Protein AF-B7Q5J2-F1 (afdb_monomer)

Organism: Ixodes scapularis (NCBI:txid6945)

pLDDT: mean 85.11, std 13.25, range [36.25, 95.38]

Foldseek 3Di:
DAAKEKEWEWDDDDPLWTKIWIKMWTQDPVVRDIDIDTDDIDTDNDLAQVRVLVVSVVSCVVVVHDLQRQQEYEYAPDCQDVPCPHHNVVVSCVVPVNYYYDYDPPPDPPPD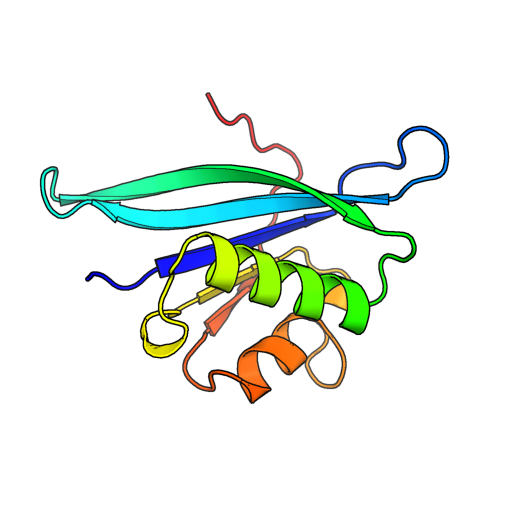

Sequence (112 aa):
SGLYSVLADEPADISGMEQLKLGLRFVDMKIKTARGEFVGMVSLEEMNAEAISNAILQVLEELGLNLKTLAGQGYDGCSSMSGCISGVQARIRKQQLPALYFHWASHHLDLV

Nearest PDB structures (foldseek):
  2bw3-assembly1_A  TM=7.344E-01  e=6.540E-04  Musca domestica
  8sjd-assembly1_B  TM=7.002E-01  e=3.343E-03  Musca domestica
  5aoy-assembly1_A  TM=6.296E-01  e=7.314E-03  Mus musculus
  6ozf-assembly1_A  TM=4.579E-01  e=8.731E-02  Thermotoga maritima
  3hd0-assembly1_A  TM=3.620E-01  e=7.178E-02  Thermotoga maritima

Solvent-accessible surface area (backbone atoms only — not comparable to full-atom values): 6337 Å² total; per-residue (Å²): 137,70,57,32,24,45,33,44,46,79,50,76,72,59,94,90,37,41,35,38,39,36,30,39,36,34,58,41,79,90,80,71,42,81,44,76,45,81,74,50,72,46,81,35,97,52,90,44,24,62,54,51,38,51,52,53,53,50,52,38,51,75,72,68,52,61,65,91,36,42,46,28,38,32,27,38,78,49,62,47,37,53,22,78,80,70,4,23,51,31,55,50,25,72,80,33,72,75,34,42,76,43,80,36,86,68,91,70,76,79,86,125

Mean predicted aligned error: 5.91 Å

Structure (mmCIF, N/CA/C/O backbone):
data_AF-B7Q5J2-F1
#
_entry.id   AF-B7Q5J2-F1
#
loop_
_atom_site.group_PDB
_atom_site.id
_atom_site.type_symbol
_atom_site.label_atom_id
_atom_site.label_alt_id
_atom_site.label_comp_id
_atom_site.label_asym_id
_atom_site.label_entity_id
_atom_site.label_seq_id
_atom_site.pdbx_PDB_ins_code
_atom_site.Cartn_x
_atom_site.Cartn_y
_atom_site.Cartn_z
_atom_site.occupancy
_atom_site.B_iso_or_equiv
_atom_site.auth_seq_id
_atom_site.auth_comp_id
_atom_site.auth_asym_id
_atom_site.auth_atom_id
_atom_site.pdbx_PDB_model_num
ATOM 1 N N . SER A 1 1 ? 2.598 -3.014 -19.304 1.00 55.75 1 SER A N 1
ATOM 2 C CA . SER A 1 1 ? 2.605 -2.818 -17.841 1.00 55.75 1 SER A CA 1
ATOM 3 C C . SER A 1 1 ? 2.646 -4.183 -17.181 1.00 55.75 1 SER A C 1
ATOM 5 O O . SER A 1 1 ? 1.897 -5.060 -17.593 1.00 55.75 1 SER A O 1
ATOM 7 N N . GLY A 1 2 ? 3.591 -4.396 -16.263 1.00 81.19 2 GLY A N 1
ATOM 8 C CA . GLY A 1 2 ? 3.705 -5.635 -15.486 1.00 81.19 2 GLY A CA 1
ATOM 9 C C . GLY A 1 2 ? 2.889 -5.558 -14.195 1.00 81.19 2 GLY A C 1
ATOM 10 O O . GLY A 1 2 ? 2.438 -4.480 -13.816 1.00 81.19 2 GLY A O 1
ATOM 11 N N . LEU A 1 3 ? 2.696 -6.699 -13.536 1.00 90.25 3 LEU A N 1
ATOM 12 C CA . LEU A 1 3 ? 2.114 -6.747 -12.195 1.00 90.25 3 LEU A CA 1
ATOM 13 C C . LE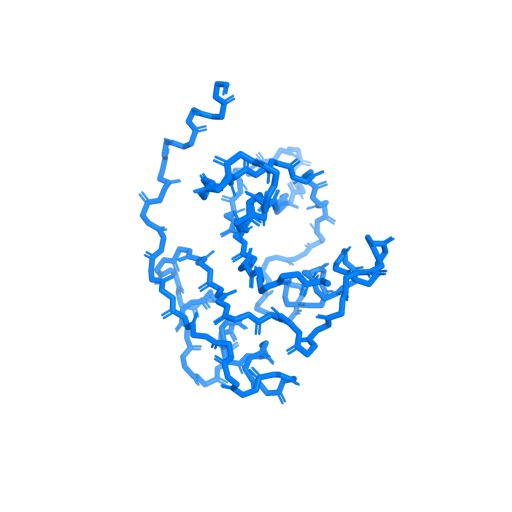U A 1 3 ? 3.105 -6.187 -11.170 1.00 90.25 3 LEU A C 1
ATOM 15 O O . LEU A 1 3 ? 4.318 -6.376 -11.311 1.00 90.25 3 LEU A O 1
ATOM 19 N N . TYR A 1 4 ? 2.585 -5.548 -10.127 1.00 93.44 4 TYR A N 1
ATOM 20 C CA . TYR A 1 4 ? 3.391 -5.038 -9.022 1.00 93.44 4 TYR A CA 1
ATOM 21 C C . TYR A 1 4 ? 2.761 -5.364 -7.668 1.00 93.44 4 TYR A C 1
ATOM 23 O O . TYR A 1 4 ? 1.583 -5.704 -7.565 1.00 93.44 4 TYR A O 1
ATOM 31 N N . SER A 1 5 ? 3.569 -5.286 -6.620 1.00 94.38 5 SER A N 1
ATOM 32 C CA . SER A 1 5 ? 3.132 -5.339 -5.230 1.00 94.38 5 SER A CA 1
ATOM 33 C C . SER A 1 5 ? 3.543 -4.065 -4.518 1.00 94.38 5 SER A C 1
ATOM 35 O O . SER A 1 5 ? 4.637 -3.553 -4.762 1.00 94.38 5 SER A O 1
ATOM 37 N N . VAL A 1 6 ? 2.675 -3.580 -3.637 1.00 95.12 6 VAL A N 1
ATOM 38 C CA . VAL A 1 6 ? 3.019 -2.502 -2.715 1.00 95.12 6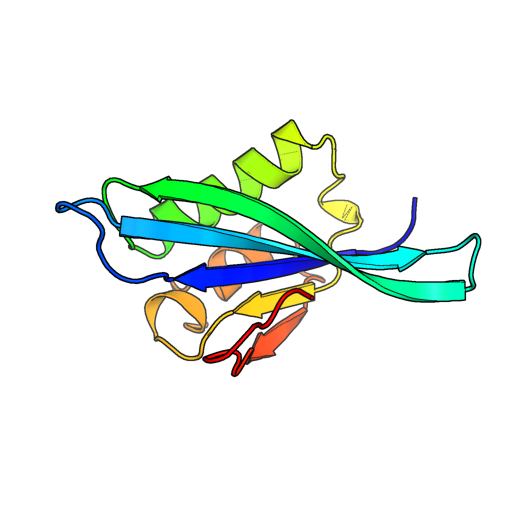 VAL A CA 1
ATOM 39 C C . VAL A 1 6 ? 3.584 -3.086 -1.434 1.00 95.12 6 VAL A C 1
ATOM 41 O O . VAL A 1 6 ? 3.218 -4.179 -1.001 1.00 95.12 6 VAL A O 1
ATOM 44 N N . LEU A 1 7 ? 4.512 -2.350 -0.863 1.00 93.69 7 LEU A N 1
ATOM 45 C CA . LEU A 1 7 ? 5.274 -2.698 0.307 1.00 93.69 7 LEU A CA 1
ATOM 46 C C . LEU A 1 7 ? 5.174 -1.494 1.245 1.00 93.69 7 LEU A C 1
ATOM 48 O O . LEU A 1 7 ? 5.522 -0.390 0.830 1.00 93.69 7 LEU A O 1
ATOM 52 N N . ALA A 1 8 ? 4.650 -1.676 2.457 1.00 91.12 8 ALA A N 1
ATOM 53 C CA . ALA A 1 8 ? 4.572 -0.595 3.437 1.00 91.12 8 ALA A CA 1
ATOM 54 C C . ALA A 1 8 ? 5.024 -1.059 4.820 1.00 91.12 8 ALA A C 1
ATOM 56 O O . ALA A 1 8 ? 4.717 -2.178 5.230 1.00 91.12 8 ALA A O 1
ATOM 57 N N . ASP A 1 9 ? 5.746 -0.183 5.505 1.00 86.75 9 ASP A N 1
ATOM 58 C CA . ASP A 1 9 ? 6.273 -0.400 6.848 1.00 86.75 9 ASP A CA 1
ATOM 59 C C . ASP A 1 9 ? 6.110 0.894 7.651 1.00 86.75 9 ASP A C 1
ATOM 61 O O . ASP A 1 9 ? 6.284 1.987 7.101 1.00 86.75 9 ASP A O 1
ATOM 65 N N . GLU A 1 10 ? 5.753 0.777 8.924 1.00 71.50 10 GLU A N 1
ATOM 66 C CA . GLU A 1 10 ? 5.578 1.899 9.850 1.00 71.50 10 GLU A CA 1
ATOM 67 C C . GLU A 1 10 ? 6.948 2.268 10.471 1.00 71.50 10 GLU A C 1
ATOM 69 O O . GLU A 1 10 ? 7.439 1.566 11.356 1.00 71.50 10 GLU A O 1
ATOM 74 N N . PRO A 1 11 ? 7.659 3.328 10.031 1.00 70.19 11 PRO A N 1
ATOM 75 C CA . PRO A 1 11 ? 8.822 3.831 10.748 1.00 70.19 11 PRO A CA 1
ATOM 76 C C . PRO A 1 11 ? 8.463 4.524 12.063 1.00 70.19 11 PRO A C 1
ATOM 78 O O . PRO A 1 11 ? 7.399 5.107 12.237 1.00 70.19 11 PRO A O 1
ATOM 81 N N . ALA A 1 12 ? 9.454 4.506 12.953 1.00 59.47 12 ALA A N 1
ATOM 82 C CA . ALA A 1 12 ? 9.457 5.180 14.241 1.00 59.47 12 ALA A CA 1
ATOM 83 C C . ALA A 1 12 ? 9.068 6.668 14.159 1.00 59.47 12 ALA A C 1
ATOM 85 O O . ALA A 1 12 ? 9.460 7.367 13.224 1.00 59.47 12 ALA A O 1
ATOM 86 N N . ASP A 1 13 ? 8.363 7.125 15.195 1.00 59.38 13 ASP A N 1
ATOM 87 C CA . ASP A 1 13 ? 7.991 8.518 15.451 1.00 59.38 13 ASP A CA 1
ATOM 88 C C . ASP A 1 13 ? 9.209 9.455 15.341 1.00 59.38 13 ASP A C 1
ATOM 90 O O . ASP A 1 13 ? 10.198 9.315 16.071 1.00 59.38 13 ASP A O 1
ATOM 94 N N . ILE A 1 14 ? 9.135 10.417 14.417 1.00 59.25 14 ILE A N 1
ATOM 95 C CA . ILE A 1 14 ? 10.099 11.511 14.314 1.00 59.25 14 ILE A CA 1
ATOM 96 C C . ILE A 1 14 ? 9.354 12.802 14.642 1.00 59.25 14 ILE A C 1
ATOM 98 O O . ILE A 1 14 ? 8.610 13.334 13.821 1.00 59.25 14 ILE A O 1
ATOM 102 N N . SER A 1 15 ? 9.628 13.361 15.824 1.00 63.50 15 SER A N 1
ATOM 103 C CA . SER A 1 15 ? 9.121 14.674 16.247 1.00 63.50 15 SER A CA 1
ATOM 104 C C . SER A 1 15 ? 7.592 14.761 16.438 1.00 63.50 15 SER A C 1
ATOM 106 O O . SER A 1 15 ? 7.025 15.845 16.286 1.00 63.50 15 SER A O 1
ATOM 108 N N . GLY A 1 16 ? 6.927 13.662 16.806 1.00 66.75 16 GLY A N 1
ATOM 109 C CA . GLY A 1 16 ? 5.480 13.595 17.033 1.00 66.75 16 GLY A CA 1
ATOM 110 C C . GLY A 1 16 ? 4.663 13.386 15.757 1.00 66.75 16 GLY A C 1
ATOM 111 O O . GLY A 1 16 ? 3.447 13.555 15.789 1.00 66.75 16 GLY A O 1
ATOM 112 N N . MET A 1 17 ? 5.323 13.072 14.638 1.00 70.00 17 MET A N 1
ATOM 113 C CA . MET A 1 17 ? 4.680 12.690 13.385 1.00 70.00 17 MET A CA 1
ATOM 114 C C . MET A 1 17 ? 5.078 11.269 13.022 1.00 70.00 17 MET A C 1
ATOM 116 O O . MET A 1 17 ? 6.260 10.926 12.910 1.00 70.00 17 MET A O 1
ATOM 120 N N . GLU A 1 18 ? 4.057 10.465 12.778 1.00 82.62 18 GLU A N 1
ATOM 121 C CA . GLU A 1 18 ? 4.207 9.111 12.296 1.00 82.62 18 GLU A CA 1
ATOM 122 C C . GLU A 1 18 ? 4.503 9.143 10.793 1.00 82.62 18 GLU A C 1
ATOM 124 O O . GLU A 1 18 ? 3.877 9.872 10.021 1.00 82.62 18 GLU A O 1
ATOM 129 N N . GLN A 1 19 ? 5.507 8.388 10.359 1.00 86.69 19 GLN A N 1
ATOM 130 C CA . GLN A 1 19 ? 5.856 8.295 8.943 1.00 86.69 19 GLN A CA 1
ATOM 131 C C . GLN A 1 19 ? 5.465 6.917 8.422 1.00 86.69 19 GLN A C 1
ATOM 133 O O . GLN A 1 19 ? 5.452 5.960 9.172 1.00 86.69 19 GLN A O 1
ATOM 138 N N . LEU A 1 20 ? 5.163 6.786 7.138 1.00 90.12 20 LEU A N 1
ATOM 139 C CA . LEU A 1 20 ? 4.901 5.514 6.471 1.00 90.12 20 LEU A CA 1
ATOM 140 C C . LEU A 1 20 ? 5.946 5.328 5.377 1.00 90.12 20 LEU A C 1
ATOM 142 O O . LEU A 1 20 ? 6.002 6.121 4.436 1.00 90.12 20 LEU A O 1
ATOM 146 N N . LYS A 1 21 ? 6.781 4.293 5.477 1.00 90.31 21 LYS A N 1
ATOM 147 C CA . LYS A 1 21 ? 7.730 3.937 4.416 1.00 90.31 21 LYS A CA 1
ATOM 148 C C . LYS A 1 21 ? 6.996 3.156 3.343 1.00 90.31 21 LYS A C 1
ATOM 150 O O . LYS A 1 21 ? 6.340 2.164 3.644 1.00 90.31 21 LYS A O 1
ATOM 155 N N . LEU A 1 22 ? 7.166 3.567 2.092 1.00 92.62 22 LEU A N 1
ATOM 156 C CA . LEU A 1 22 ? 6.575 2.904 0.939 1.00 92.62 22 LEU A CA 1
ATOM 157 C C . LEU A 1 22 ? 7.643 2.395 -0.019 1.00 92.62 22 LEU A C 1
ATOM 159 O O . LEU A 1 22 ? 8.627 3.068 -0.331 1.00 92.62 22 LEU A O 1
ATOM 163 N N . GLY A 1 23 ? 7.399 1.198 -0.530 1.00 93.69 23 GLY A N 1
ATOM 164 C CA . GLY A 1 23 ? 8.166 0.580 -1.590 1.00 93.69 23 GLY A CA 1
ATOM 165 C C . GLY A 1 23 ? 7.268 -0.129 -2.594 1.00 93.69 23 GLY A C 1
ATOM 166 O O . GLY A 1 23 ? 6.081 -0.382 -2.367 1.00 93.69 23 GLY A O 1
ATOM 167 N N . LEU A 1 24 ? 7.868 -0.492 -3.718 1.00 94.31 24 LEU A N 1
ATOM 168 C CA . LEU A 1 24 ? 7.242 -1.289 -4.760 1.00 94.31 24 LEU A CA 1
ATOM 169 C C . LEU A 1 24 ? 8.101 -2.498 -5.064 1.00 94.31 24 LEU A C 1
ATOM 171 O O . LEU A 1 24 ? 9.326 -2.420 -5.071 1.00 94.31 24 LEU A O 1
ATOM 175 N N . ARG A 1 25 ? 7.449 -3.614 -5.377 1.00 93.31 25 ARG A N 1
ATOM 176 C CA . ARG A 1 25 ? 8.106 -4.801 -5.914 1.00 93.31 25 ARG A CA 1
ATOM 177 C C . ARG A 1 25 ? 7.464 -5.201 -7.228 1.00 93.31 25 ARG A C 1
ATOM 179 O O . ARG A 1 25 ? 6.258 -5.419 -7.288 1.00 93.31 25 ARG A O 1
ATOM 186 N N . PHE A 1 26 ? 8.262 -5.323 -8.276 1.00 92.38 26 PHE A N 1
ATOM 187 C CA . PHE A 1 26 ? 7.786 -5.658 -9.616 1.00 92.38 26 PHE A CA 1
ATOM 188 C C . PHE A 1 26 ? 8.840 -6.457 -10.383 1.00 92.38 26 PHE A C 1
ATOM 190 O O . PHE A 1 26 ? 9.983 -6.587 -9.949 1.00 92.38 26 PHE A O 1
ATOM 197 N N . VAL A 1 27 ? 8.455 -7.027 -11.523 1.00 90.38 27 VAL A N 1
ATOM 198 C CA . VAL A 1 27 ? 9.403 -7.677 -12.436 1.00 90.38 27 VAL A CA 1
ATOM 199 C C . VAL A 1 27 ? 9.852 -6.663 -13.477 1.00 90.38 27 VAL A C 1
ATOM 201 O O . VAL A 1 27 ? 9.039 -6.160 -14.254 1.00 90.38 27 VAL A O 1
ATOM 204 N N . ASP A 1 28 ? 11.150 -6.374 -13.509 1.00 88.00 28 ASP A N 1
ATOM 205 C CA . ASP A 1 28 ? 11.739 -5.596 -14.590 1.00 88.00 28 ASP A CA 1
ATOM 206 C C . ASP A 1 28 ? 11.847 -6.492 -15.828 1.00 88.00 28 ASP A C 1
ATOM 208 O O . ASP A 1 28 ? 12.627 -7.444 -15.877 1.00 88.00 28 ASP A O 1
ATOM 212 N N . MET A 1 29 ? 11.040 -6.189 -16.842 1.00 87.00 29 MET A N 1
ATOM 213 C CA . MET A 1 29 ? 10.956 -6.990 -18.063 1.00 87.00 29 MET A CA 1
ATOM 214 C C . MET A 1 29 ? 12.202 -6.887 -18.949 1.00 87.00 29 MET A C 1
ATOM 216 O O . MET A 1 29 ? 12.405 -7.762 -19.791 1.00 87.00 29 MET A O 1
ATOM 220 N N . LYS A 1 30 ? 13.038 -5.852 -18.781 1.00 87.94 30 LYS A N 1
ATOM 221 C CA . LYS A 1 30 ? 14.280 -5.696 -19.552 1.00 87.94 30 LYS A CA 1
ATOM 222 C C . LYS A 1 30 ? 15.332 -6.686 -19.071 1.00 87.94 30 LYS A C 1
ATOM 224 O O . LYS A 1 30 ? 15.952 -7.360 -19.887 1.00 87.94 30 LYS A O 1
ATOM 229 N N . ILE A 1 31 ? 15.495 -6.793 -17.753 1.00 88.94 31 ILE A N 1
ATOM 230 C CA . ILE A 1 31 ? 16.490 -7.677 -17.125 1.00 88.94 31 ILE A CA 1
ATOM 231 C C . ILE A 1 31 ? 15.907 -9.020 -16.662 1.00 88.94 31 ILE A C 1
ATOM 233 O O . ILE A 1 31 ? 16.661 -9.898 -16.260 1.00 88.94 31 ILE A O 1
ATOM 237 N N . LYS A 1 32 ? 14.580 -9.196 -16.758 1.00 88.50 32 LYS A N 1
ATOM 238 C CA . LYS A 1 32 ? 13.814 -10.390 -16.351 1.00 88.50 32 LYS A CA 1
ATOM 239 C C . LYS A 1 32 ? 14.003 -10.774 -14.879 1.00 88.50 32 LYS A C 1
ATOM 241 O O . LYS A 1 32 ? 13.993 -11.955 -14.538 1.00 88.50 32 LYS A O 1
ATOM 246 N N . THR A 1 33 ? 14.116 -9.775 -14.008 1.00 89.19 33 THR A N 1
ATOM 247 C CA . THR A 1 33 ? 14.409 -9.969 -12.581 1.00 89.19 33 THR A CA 1
ATOM 248 C C . THR A 1 33 ? 13.396 -9.228 -11.718 1.00 89.19 33 THR A C 1
ATOM 250 O O . THR A 1 33 ? 12.933 -8.144 -12.076 1.00 89.19 33 THR A O 1
ATOM 253 N N . ALA A 1 34 ? 13.040 -9.814 -10.573 1.00 88.25 34 ALA A N 1
ATOM 254 C CA . ALA A 1 34 ? 12.239 -9.132 -9.565 1.00 88.25 34 ALA A CA 1
ATOM 255 C C . ALA A 1 34 ? 13.075 -8.041 -8.888 1.00 88.25 34 ALA A C 1
ATOM 257 O O . ALA A 1 34 ? 14.170 -8.311 -8.400 1.00 88.25 34 ALA A O 1
ATOM 258 N N . ARG A 1 35 ? 12.539 -6.826 -8.828 1.00 89.50 35 ARG A N 1
ATOM 259 C CA . ARG A 1 35 ? 13.196 -5.659 -8.250 1.00 89.50 35 ARG A CA 1
ATOM 260 C C . ARG A 1 35 ? 12.297 -5.019 -7.203 1.00 89.50 35 ARG A C 1
ATOM 262 O O . ARG A 1 35 ? 11.076 -4.992 -7.363 1.00 89.50 35 ARG A O 1
ATOM 269 N N . GLY A 1 36 ? 12.921 -4.561 -6.124 1.00 90.50 36 GLY A N 1
ATOM 270 C CA . GLY A 1 36 ? 12.318 -3.674 -5.141 1.00 90.50 36 GLY A CA 1
ATOM 271 C C . GLY A 1 36 ? 12.803 -2.249 -5.378 1.00 90.50 36 GLY A C 1
ATOM 272 O O . GLY A 1 36 ? 13.975 -2.052 -5.698 1.00 90.50 36 GLY A O 1
ATOM 273 N N . GLU A 1 37 ? 11.922 -1.272 -5.233 1.00 91.69 37 GLU A N 1
ATOM 274 C CA . GLU A 1 37 ? 12.281 0.143 -5.239 1.00 91.69 37 GLU A CA 1
ATOM 275 C C . GLU A 1 37 ? 11.658 0.839 -4.037 1.00 91.69 37 GLU A C 1
ATOM 277 O O . GLU A 1 37 ? 10.493 0.608 -3.707 1.00 91.69 37 GLU A O 1
ATOM 282 N N . PHE A 1 38 ? 12.444 1.695 -3.390 1.00 91.00 38 PHE A N 1
ATOM 283 C CA . PHE A 1 38 ? 11.932 2.621 -2.396 1.00 91.00 38 PHE A CA 1
ATOM 284 C C . PHE A 1 38 ? 11.217 3.769 -3.098 1.00 91.00 38 PHE A C 1
ATOM 286 O O . PHE A 1 38 ? 11.775 4.384 -4.004 1.00 91.00 38 PHE A O 1
ATOM 293 N N . VAL A 1 39 ? 9.987 4.040 -2.676 1.00 92.31 39 VAL A N 1
ATOM 294 C CA . VAL A 1 39 ? 9.177 5.131 -3.221 1.00 92.31 39 VAL A CA 1
ATOM 295 C C . VAL A 1 39 ? 9.384 6.395 -2.403 1.00 92.31 39 VAL A C 1
ATOM 297 O O . VAL A 1 39 ? 9.591 7.466 -2.966 1.00 92.31 39 VAL A O 1
ATOM 300 N N . GLY A 1 40 ? 9.331 6.280 -1.076 1.00 90.25 40 GLY A N 1
ATOM 301 C CA . GLY A 1 40 ? 9.419 7.439 -0.201 1.00 90.25 40 GLY A CA 1
ATOM 302 C C . GLY A 1 40 ? 8.842 7.199 1.186 1.00 90.25 40 GLY A C 1
ATOM 303 O O . GLY A 1 40 ? 8.476 6.078 1.550 1.00 90.25 40 GLY A O 1
ATOM 304 N N . MET A 1 41 ? 8.771 8.287 1.951 1.00 89.94 41 MET A N 1
ATOM 305 C CA . MET A 1 41 ? 8.126 8.342 3.260 1.00 89.94 41 MET A CA 1
ATOM 306 C C . MET A 1 41 ? 6.947 9.309 3.187 1.00 89.94 41 MET A C 1
ATOM 308 O O . MET A 1 41 ? 7.091 10.407 2.650 1.00 89.94 41 MET A O 1
ATOM 312 N N . VAL A 1 42 ? 5.801 8.905 3.725 1.00 89.81 42 VAL A N 1
ATOM 313 C CA . VAL A 1 42 ? 4.600 9.741 3.822 1.00 89.81 42 VAL A CA 1
ATOM 314 C C . VAL A 1 42 ? 4.377 10.087 5.284 1.00 89.81 42 VAL A C 1
ATOM 316 O O . VAL A 1 42 ? 4.259 9.182 6.103 1.00 89.81 42 VAL A O 1
ATOM 319 N N . SER A 1 43 ? 4.328 11.372 5.625 1.00 89.50 43 SER A N 1
ATOM 320 C CA . SER A 1 43 ? 3.942 11.796 6.974 1.00 89.50 43 SER A CA 1
ATOM 321 C C . SER A 1 43 ? 2.432 11.675 7.142 1.00 89.50 43 SER A C 1
ATOM 323 O O . SER A 1 43 ? 1.679 12.163 6.298 1.00 89.50 43 SER A O 1
ATOM 325 N N . LEU A 1 44 ? 2.002 11.046 8.230 1.00 87.75 44 LEU A N 1
ATOM 326 C CA . LEU A 1 44 ? 0.602 10.891 8.602 1.00 87.75 44 LEU A CA 1
ATOM 327 C C . LEU A 1 44 ? 0.369 11.535 9.968 1.00 87.75 44 LEU A C 1
ATOM 329 O O . LEU A 1 44 ? 1.212 11.461 10.859 1.00 87.75 44 LEU A O 1
ATOM 333 N N . GLU A 1 45 ? -0.795 12.162 10.129 1.00 84.62 45 GLU A N 1
ATOM 334 C CA . GLU A 1 45 ? -1.242 12.659 11.436 1.00 84.62 45 GLU A CA 1
ATOM 335 C C . GLU A 1 45 ? -1.667 11.502 12.359 1.00 84.62 45 GLU A C 1
ATOM 337 O O . GLU A 1 45 ? -1.584 11.633 13.576 1.00 84.62 45 GLU A O 1
ATOM 342 N N . GLU A 1 46 ? -2.087 10.366 11.782 1.00 83.62 46 G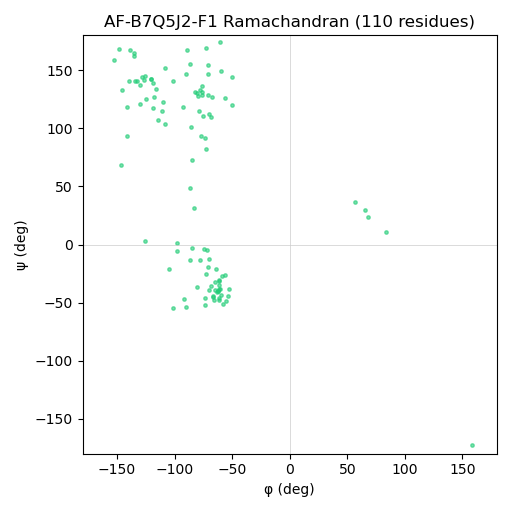LU A N 1
ATOM 343 C CA . GLU A 1 46 ? -2.504 9.156 12.502 1.00 83.62 46 GLU A CA 1
ATOM 344 C C . GLU A 1 46 ? -2.123 7.865 11.736 1.00 83.62 46 GLU A C 1
ATOM 346 O O . GLU A 1 46 ? -2.462 7.722 10.558 1.00 83.62 46 GLU A O 1
ATOM 351 N N . MET A 1 47 ? -1.528 6.865 12.403 1.00 85.19 47 MET A N 1
ATOM 352 C CA . MET A 1 47 ? -1.314 5.486 11.906 1.00 85.19 47 MET A CA 1
ATOM 353 C C . MET A 1 47 ? -2.512 4.570 12.171 1.00 85.19 47 MET A C 1
ATOM 355 O O . MET A 1 47 ? -2.404 3.442 12.658 1.00 85.19 47 MET A O 1
ATOM 359 N N . ASN A 1 48 ? -3.712 5.028 11.828 1.00 90.00 48 ASN A N 1
ATOM 360 C CA . ASN A 1 48 ? -4.850 4.121 11.773 1.00 90.00 48 ASN A CA 1
ATOM 361 C C . ASN A 1 48 ? -4.928 3.444 10.387 1.00 90.00 48 ASN A C 1
ATOM 363 O O . ASN A 1 48 ? -4.453 3.959 9.372 1.00 90.00 48 ASN A O 1
ATOM 367 N N . ALA A 1 49 ? -5.560 2.270 10.326 1.00 92.06 49 ALA A N 1
ATOM 368 C CA . ALA A 1 49 ? -5.627 1.471 9.100 1.00 92.06 49 ALA A CA 1
ATOM 369 C C . ALA A 1 49 ? -6.286 2.201 7.912 1.00 92.06 49 ALA A C 1
ATOM 371 O O . ALA A 1 49 ? -6.026 1.875 6.755 1.00 92.06 49 ALA A O 1
ATOM 372 N N . GLU A 1 50 ? -7.181 3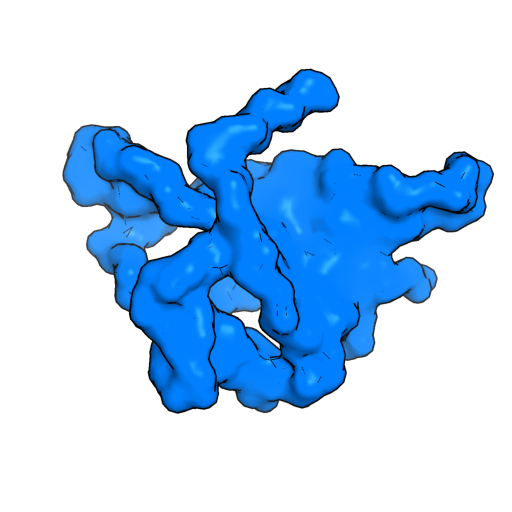.153 8.180 1.00 93.44 50 GLU A N 1
ATOM 373 C CA . GLU A 1 50 ? -7.831 3.958 7.149 1.00 93.44 50 GLU A CA 1
ATOM 374 C C . GLU A 1 50 ? -6.870 4.986 6.558 1.00 93.44 50 GLU A C 1
ATOM 376 O O . GLU A 1 50 ? -6.661 4.965 5.343 1.00 93.44 50 GLU A O 1
ATOM 381 N N . ALA A 1 51 ? -6.222 5.787 7.407 1.00 92.75 51 ALA A N 1
ATOM 382 C CA . ALA A 1 51 ? -5.224 6.773 7.007 1.00 92.75 51 ALA A CA 1
ATOM 383 C C . ALA A 1 51 ? -4.095 6.134 6.186 1.00 92.75 51 ALA A C 1
ATOM 385 O O . ALA A 1 51 ? -3.813 6.580 5.073 1.00 92.75 51 ALA A O 1
ATOM 386 N N . ILE A 1 52 ? -3.536 5.018 6.666 1.00 93.56 52 ILE A N 1
ATOM 387 C CA . ILE A 1 52 ? -2.470 4.287 5.967 1.00 93.56 52 ILE A CA 1
ATOM 388 C C . ILE A 1 52 ? -2.949 3.780 4.601 1.00 93.56 52 ILE A C 1
ATOM 390 O O . ILE A 1 52 ? -2.264 3.949 3.593 1.00 93.56 52 ILE A O 1
ATOM 394 N N . SER A 1 53 ? -4.139 3.174 4.533 1.00 94.56 53 SER A N 1
ATOM 395 C CA . SER A 1 53 ? -4.656 2.647 3.265 1.00 94.56 53 SER A CA 1
ATOM 396 C C . SER A 1 53 ? -4.926 3.745 2.233 1.00 94.56 53 SER A C 1
ATOM 398 O O . SER A 1 53 ? -4.616 3.559 1.057 1.00 94.56 53 SER A O 1
ATOM 400 N N . ASN A 1 54 ? -5.449 4.895 2.667 1.00 94.81 54 ASN A N 1
ATOM 401 C CA . ASN A 1 54 ? -5.707 6.038 1.796 1.00 94.81 54 ASN A CA 1
ATOM 402 C C . ASN A 1 54 ? -4.393 6.628 1.278 1.00 94.81 54 ASN A C 1
ATOM 404 O O . ASN A 1 54 ? -4.266 6.851 0.077 1.00 94.81 54 ASN A O 1
ATOM 408 N N . ALA A 1 55 ? -3.397 6.784 2.153 1.00 94.75 55 ALA A N 1
ATOM 409 C CA . ALA A 1 55 ? -2.070 7.258 1.778 1.00 94.75 55 ALA A CA 1
ATOM 410 C C . ALA A 1 55 ? -1.394 6.341 0.748 1.00 94.75 55 ALA A C 1
ATOM 412 O O . ALA A 1 55 ? -0.856 6.818 -0.249 1.00 94.75 55 ALA A O 1
ATOM 413 N N . ILE A 1 56 ? -1.478 5.018 0.935 1.00 95.25 56 ILE A N 1
ATOM 414 C CA . ILE A 1 56 ? -0.972 4.047 -0.044 1.00 95.25 56 ILE A CA 1
ATOM 415 C C . ILE A 1 56 ? -1.652 4.245 -1.403 1.00 95.25 56 ILE A C 1
ATOM 417 O O . ILE A 1 56 ? -0.970 4.334 -2.421 1.00 95.25 56 ILE A O 1
ATOM 421 N N . LEU A 1 57 ? -2.986 4.301 -1.436 1.00 95.31 57 LEU A N 1
ATOM 422 C CA . LEU A 1 57 ? -3.736 4.430 -2.688 1.00 95.31 57 LEU A CA 1
ATOM 423 C C . LEU A 1 57 ? -3.431 5.750 -3.403 1.00 95.31 57 LEU A C 1
ATOM 425 O O . LEU A 1 57 ? -3.230 5.735 -4.616 1.00 95.31 57 LEU A O 1
ATOM 429 N N . GLN A 1 58 ? -3.331 6.849 -2.654 1.00 95.38 58 GLN A N 1
ATOM 430 C CA . GLN A 1 58 ? -2.969 8.159 -3.183 1.00 95.38 58 GLN A CA 1
ATOM 431 C C . GLN A 1 58 ? -1.572 8.143 -3.811 1.00 95.38 58 GLN A C 1
ATOM 433 O O . GLN A 1 58 ? -1.415 8.564 -4.951 1.00 95.38 58 GLN A O 1
ATOM 438 N N . VAL A 1 59 ? -0.564 7.591 -3.129 1.00 95.38 59 VAL A N 1
ATOM 439 C CA . VAL A 1 59 ? 0.797 7.503 -3.687 1.00 95.38 59 VAL A CA 1
ATOM 440 C C . VAL A 1 59 ? 0.829 6.642 -4.951 1.00 95.38 59 VAL A C 1
ATOM 442 O O . VAL A 1 59 ? 1.504 6.983 -5.921 1.00 95.38 59 VAL A O 1
ATOM 445 N N . LEU A 1 60 ? 0.085 5.532 -4.987 1.00 94.88 60 LEU A N 1
ATOM 446 C CA . LEU A 1 60 ? -0.019 4.713 -6.198 1.00 94.88 60 LEU A CA 1
ATOM 447 C C . LEU A 1 60 ? -0.649 5.495 -7.362 1.00 94.88 60 LEU A C 1
ATOM 449 O O . LEU A 1 60 ? -0.190 5.364 -8.498 1.00 94.88 60 LEU A O 1
ATOM 453 N N . GLU A 1 61 ? -1.665 6.311 -7.087 1.00 94.75 61 GLU A N 1
ATOM 454 C CA . GLU A 1 61 ? -2.298 7.189 -8.073 1.00 94.75 61 GLU A CA 1
ATOM 455 C C . GLU A 1 61 ? -1.346 8.293 -8.562 1.00 94.75 61 GLU A C 1
ATOM 457 O O . GLU A 1 61 ? -1.215 8.486 -9.771 1.00 94.75 61 GLU A O 1
ATOM 462 N N . GLU A 1 62 ? -0.618 8.953 -7.658 1.00 95.25 62 GLU A N 1
ATOM 463 C CA . GLU A 1 62 ? 0.376 9.992 -7.972 1.00 95.25 62 GLU A CA 1
ATOM 464 C C . GLU A 1 62 ? 1.528 9.461 -8.839 1.00 95.25 62 GLU A C 1
ATOM 466 O O . GLU A 1 62 ? 2.012 10.151 -9.737 1.00 95.25 62 GLU A O 1
ATOM 471 N N . LEU A 1 63 ? 1.927 8.202 -8.634 1.00 93.75 63 LEU A N 1
ATOM 472 C CA . LEU A 1 63 ? 2.896 7.502 -9.484 1.00 93.75 63 LEU A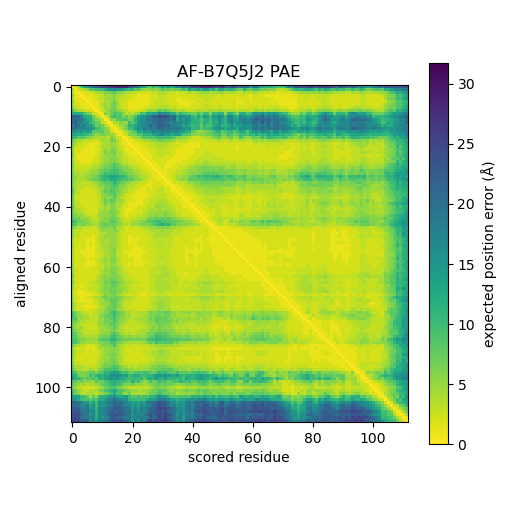 CA 1
ATOM 473 C C . LEU A 1 63 ? 2.315 7.060 -10.842 1.00 93.75 63 LEU A C 1
ATOM 475 O O . LEU A 1 63 ? 3.036 6.495 -11.669 1.00 93.75 63 LEU A O 1
ATOM 479 N N . GLY A 1 64 ? 1.017 7.268 -11.080 1.00 94.50 64 GLY A N 1
ATOM 480 C CA . GLY A 1 64 ? 0.317 6.827 -12.285 1.00 94.50 64 GLY A CA 1
ATOM 481 C C . GLY A 1 64 ? 0.181 5.304 -12.387 1.00 94.50 64 GLY A C 1
ATOM 482 O O . GLY A 1 64 ? 0.055 4.762 -13.492 1.00 94.50 64 GLY A O 1
ATOM 483 N N . LEU A 1 65 ? 0.237 4.586 -11.260 1.00 93.00 65 LEU A N 1
ATOM 484 C CA . LEU A 1 65 ? 0.147 3.131 -11.232 1.00 93.00 65 LEU A CA 1
ATOM 485 C C . LEU A 1 65 ? -1.305 2.667 -11.288 1.00 93.00 65 LEU A C 1
ATOM 487 O O . LEU A 1 65 ? -2.178 3.093 -10.538 1.00 93.00 65 LEU A O 1
ATOM 491 N N . ASN A 1 66 ? -1.563 1.719 -12.182 1.00 92.25 66 ASN A N 1
ATOM 492 C CA . ASN A 1 66 ? -2.894 1.162 -12.342 1.00 92.25 66 ASN A CA 1
ATOM 493 C C . ASN A 1 66 ? -3.185 0.132 -11.243 1.00 92.25 66 ASN A C 1
ATOM 495 O O . ASN A 1 66 ? -2.614 -0.963 -11.254 1.00 92.25 66 ASN A O 1
ATOM 499 N N . LEU A 1 67 ? -4.159 0.419 -10.377 1.00 92.00 67 LEU A N 1
ATOM 500 C CA . LEU A 1 67 ? -4.602 -0.498 -9.320 1.00 92.00 67 LEU A CA 1
ATOM 501 C C . LEU A 1 67 ? -5.041 -1.873 -9.850 1.00 92.00 67 LEU A C 1
ATOM 503 O O . L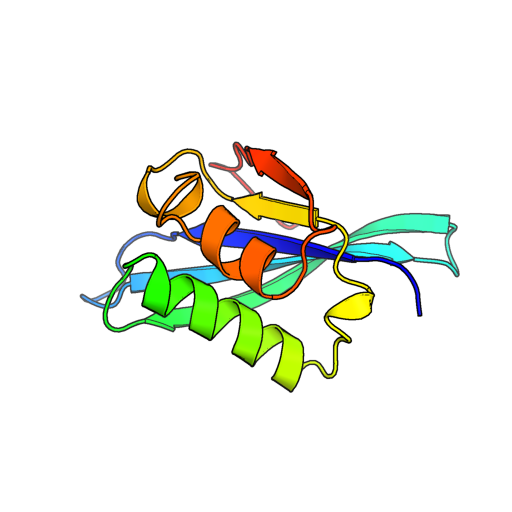EU A 1 67 ? -4.891 -2.874 -9.158 1.00 92.00 67 LEU A O 1
ATOM 507 N N . LYS A 1 68 ? -5.495 -1.980 -11.108 1.00 91.56 68 LYS A N 1
ATOM 508 C CA . LYS A 1 68 ? -5.824 -3.281 -11.722 1.00 91.56 68 LYS A CA 1
ATOM 509 C C . LYS A 1 68 ? -4.611 -4.204 -11.867 1.00 91.56 68 LYS A C 1
ATOM 511 O O . LYS A 1 68 ? -4.781 -5.411 -12.005 1.00 91.56 68 LYS A O 1
ATOM 516 N N . THR A 1 69 ? -3.402 -3.645 -11.853 1.00 92.00 69 THR A N 1
ATOM 517 C CA . THR A 1 69 ? -2.133 -4.389 -11.909 1.00 92.00 69 THR A CA 1
ATOM 518 C C . THR A 1 69 ? -1.482 -4.598 -10.540 1.00 92.00 69 THR A C 1
ATOM 520 O O . THR A 1 69 ? -0.428 -5.233 -10.466 1.00 92.00 69 THR A O 1
ATOM 523 N N . LEU A 1 70 ? -2.122 -4.133 -9.461 1.00 94.62 70 LEU A N 1
ATOM 524 C CA . LEU A 1 70 ? -1.728 -4.463 -8.096 1.00 94.62 70 LEU A CA 1
ATOM 525 C C . LEU A 1 70 ? -2.058 -5.937 -7.817 1.00 94.62 70 LEU A C 1
ATOM 527 O O . LEU A 1 70 ? -3.223 -6.331 -7.767 1.00 94.62 70 LEU A O 1
ATOM 531 N N . ALA A 1 71 ? -1.017 -6.747 -7.650 1.00 93.12 71 ALA A N 1
ATOM 532 C CA . ALA A 1 71 ? -1.108 -8.189 -7.425 1.00 93.12 71 ALA A CA 1
ATOM 533 C C . ALA A 1 71 ? -0.827 -8.593 -5.972 1.00 93.12 71 ALA A C 1
ATOM 535 O O . ALA A 1 71 ? -1.242 -9.669 -5.541 1.00 93.12 71 ALA A O 1
ATOM 536 N N . GLY A 1 72 ? -0.141 -7.745 -5.205 1.00 93.12 72 GLY A N 1
ATOM 537 C CA . GLY A 1 72 ? 0.258 -8.075 -3.843 1.00 93.12 72 GLY A CA 1
ATOM 538 C C . GLY A 1 72 ? 0.415 -6.862 -2.942 1.00 93.12 72 GLY A C 1
ATOM 539 O O . GLY A 1 72 ? 0.607 -5.738 -3.402 1.00 93.12 72 GLY A O 1
ATOM 540 N N . GLN A 1 73 ? 0.337 -7.119 -1.646 1.00 93.81 73 GLN A N 1
ATOM 541 C CA . GLN A 1 73 ? 0.502 -6.134 -0.591 1.00 93.81 73 GLN A CA 1
ATOM 542 C C . GLN A 1 73 ? 1.270 -6.758 0.579 1.00 93.81 73 GLN A C 1
ATOM 544 O O . GLN A 1 73 ? 0.831 -7.755 1.158 1.00 93.81 73 GLN A O 1
ATOM 549 N N . GLY A 1 74 ? 2.440 -6.200 0.878 1.00 93.12 74 GLY A N 1
ATOM 550 C CA . GLY A 1 74 ? 3.319 -6.657 1.948 1.00 93.12 74 GLY A CA 1
ATOM 551 C C . GLY A 1 74 ? 3.373 -5.645 3.072 1.00 93.12 74 GLY A C 1
ATOM 552 O O . GLY A 1 74 ? 3.874 -4.545 2.849 1.00 93.12 74 GLY A O 1
ATOM 553 N N . TYR A 1 75 ? 2.883 -6.028 4.249 1.00 91.00 75 TYR A N 1
ATOM 554 C CA . TYR A 1 75 ? 2.864 -5.186 5.449 1.00 91.00 75 TYR A CA 1
ATOM 555 C C . TYR A 1 75 ? 3.312 -5.970 6.673 1.00 91.00 75 TYR A C 1
ATOM 557 O O . TYR A 1 75 ? 3.296 -7.208 6.654 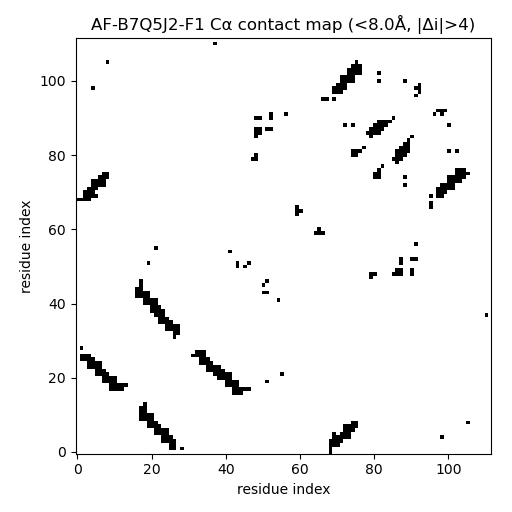1.00 91.00 75 TYR A O 1
ATOM 565 N N . ASP A 1 76 ? 3.630 -5.263 7.753 1.00 83.81 76 ASP A N 1
ATOM 566 C CA . ASP A 1 76 ? 3.898 -5.892 9.038 1.00 83.81 76 ASP A CA 1
ATOM 567 C C . ASP A 1 76 ? 2.688 -6.697 9.573 1.00 83.81 76 ASP A C 1
ATOM 569 O O . ASP A 1 76 ? 1.604 -6.801 8.979 1.00 83.81 76 ASP A O 1
ATOM 573 N N . GLY A 1 77 ? 2.924 -7.390 10.685 1.00 84.31 77 GLY A N 1
ATOM 574 C CA . GLY A 1 77 ? 1.944 -8.267 11.323 1.00 84.31 77 GLY A CA 1
ATOM 575 C C . GLY A 1 77 ? 0.985 -7.549 12.269 1.00 84.31 77 GLY A C 1
ATOM 576 O O . GLY A 1 77 ? 0.096 -8.206 12.812 1.00 84.31 77 GLY A O 1
ATOM 577 N N . CYS A 1 78 ? 1.137 -6.241 12.488 1.00 86.19 78 CYS A N 1
ATOM 578 C CA . CYS A 1 78 ? 0.304 -5.480 13.408 1.00 86.19 78 CYS A CA 1
ATOM 579 C C . CYS A 1 78 ? -1.166 -5.559 12.992 1.00 86.19 78 CYS A C 1
ATOM 581 O O . CYS A 1 78 ? -1.499 -5.689 11.815 1.00 86.19 78 CYS A O 1
ATOM 583 N N . SER A 1 79 ? -2.078 -5.500 13.962 1.00 85.81 79 SER A N 1
ATOM 584 C CA . SER A 1 79 ? -3.516 -5.621 13.694 1.00 85.81 79 SER A CA 1
ATOM 585 C C . SER A 1 79 ? -4.059 -4.508 12.781 1.00 85.81 79 SER A C 1
ATOM 587 O O . SER A 1 79 ? -4.967 -4.773 11.988 1.00 85.81 79 SER A O 1
ATOM 589 N N . SER A 1 80 ? -3.474 -3.303 12.840 1.00 88.50 80 SER A N 1
ATOM 590 C CA . SER A 1 80 ? -3.763 -2.175 11.941 1.00 88.50 80 SER A CA 1
ATOM 591 C C . SER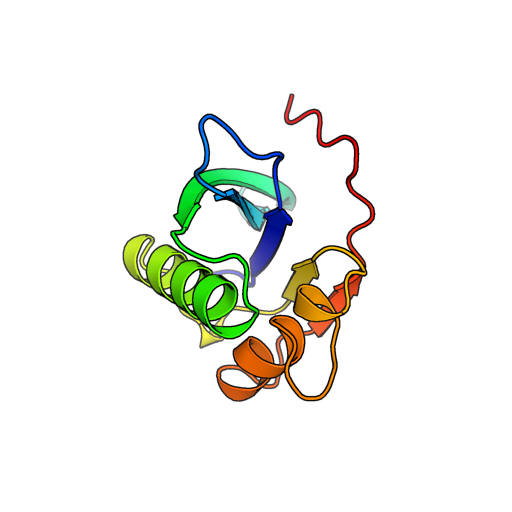 A 1 80 ? -3.442 -2.520 10.486 1.00 88.50 80 SER A C 1
ATOM 593 O O . SER A 1 80 ? -4.216 -2.191 9.592 1.00 88.50 80 SER A O 1
ATOM 595 N N . MET A 1 81 ? -2.361 -3.258 10.242 1.00 90.50 81 MET A N 1
ATOM 596 C CA . MET A 1 81 ? -1.885 -3.613 8.907 1.00 90.50 81 MET A CA 1
ATOM 597 C C . MET A 1 81 ? -2.491 -4.927 8.396 1.00 90.50 81 MET A C 1
ATOM 599 O O . MET A 1 81 ? -3.104 -4.981 7.323 1.00 90.50 81 MET A O 1
ATOM 603 N N . SER A 1 82 ? -2.366 -5.990 9.192 1.00 90.56 82 SER A N 1
ATOM 604 C CA . SER A 1 82 ? -2.691 -7.376 8.839 1.00 90.56 82 SER A CA 1
ATOM 605 C C . SER A 1 82 ? -4.158 -7.762 9.070 1.00 90.56 82 SER A C 1
ATOM 607 O O . SER A 1 82 ? -4.613 -8.798 8.572 1.00 90.56 82 SER A O 1
ATOM 609 N N . GLY A 1 83 ? -4.929 -6.942 9.794 1.00 90.75 83 GLY A N 1
ATOM 610 C CA . GLY A 1 83 ? -6.310 -7.240 10.170 1.00 90.75 83 GLY A CA 1
ATOM 611 C C . GLY A 1 83 ? -7.214 -7.547 8.969 1.00 90.75 83 GLY A C 1
ATOM 612 O O . GLY A 1 83 ? -7.340 -6.750 8.042 1.00 90.75 83 GLY A O 1
ATOM 613 N N . CYS A 1 84 ? -7.901 -8.691 8.994 1.00 87.75 84 CYS A N 1
ATOM 614 C CA . CYS A 1 84 ? -8.726 -9.169 7.875 1.00 87.75 84 CYS A CA 1
ATOM 615 C C . CYS A 1 84 ? -10.100 -8.486 7.745 1.00 87.75 84 CYS A C 1
ATOM 617 O O . CYS A 1 84 ? -10.756 -8.630 6.716 1.00 87.75 84 CYS A O 1
ATOM 619 N N . ILE A 1 85 ? -10.533 -7.747 8.771 1.00 85.75 85 ILE A N 1
ATOM 620 C CA . ILE A 1 85 ? -11.819 -7.032 8.790 1.00 85.75 85 ILE A CA 1
ATOM 621 C C . ILE A 1 85 ? -11.598 -5.547 8.505 1.00 85.75 85 ILE A C 1
ATOM 623 O O . ILE A 1 85 ? -12.205 -4.975 7.595 1.00 85.75 85 ILE A O 1
ATOM 627 N N . SER A 1 86 ? -10.725 -4.924 9.299 1.00 91.06 86 SER A N 1
ATOM 628 C CA . SER A 1 86 ? -10.505 -3.482 9.295 1.00 91.06 86 SER A CA 1
ATOM 629 C C . SER A 1 86 ? -9.051 -3.064 9.099 1.00 91.06 86 SER A C 1
ATOM 631 O O . SER A 1 86 ? -8.789 -1.867 9.106 1.00 91.06 86 SER A O 1
ATOM 633 N N . GLY A 1 87 ? -8.124 -3.999 8.897 1.00 92.75 87 GLY A N 1
ATOM 634 C CA . GLY A 1 87 ? -6.733 -3.648 8.642 1.00 92.75 87 GLY A CA 1
ATOM 635 C C . GLY A 1 87 ? -6.522 -3.069 7.242 1.00 92.75 87 GLY A C 1
ATOM 636 O O . GLY A 1 87 ? -7.406 -3.148 6.377 1.00 92.75 87 GLY A O 1
ATOM 637 N N . VAL A 1 88 ? -5.332 -2.521 7.006 1.00 94.19 88 VAL A N 1
ATOM 638 C CA . VAL A 1 88 ? -4.902 -1.987 5.705 1.00 94.19 88 VAL A CA 1
ATOM 639 C C . VAL A 1 88 ? -5.082 -3.036 4.612 1.00 94.19 88 VAL A C 1
ATOM 641 O O . VAL A 1 88 ? -5.683 -2.746 3.574 1.00 94.19 88 VAL A O 1
ATOM 644 N N . GLN A 1 89 ? -4.686 -4.288 4.877 1.00 94.25 89 GLN A N 1
ATOM 645 C CA . GLN A 1 89 ? -4.806 -5.359 3.889 1.00 94.25 89 GLN A CA 1
ATOM 646 C C . GLN A 1 89 ? -6.247 -5.632 3.453 1.00 94.25 89 GLN A C 1
ATOM 648 O O . GLN A 1 89 ? -6.512 -5.854 2.268 1.00 94.25 89 GLN A O 1
ATOM 653 N N . ALA A 1 90 ? -7.197 -5.554 4.389 1.00 93.31 90 ALA A N 1
ATOM 654 C CA . ALA A 1 90 ? -8.614 -5.715 4.097 1.00 93.31 90 ALA A CA 1
ATOM 655 C C . ALA A 1 90 ? -9.165 -4.525 3.300 1.00 93.31 90 ALA A C 1
ATOM 657 O O . ALA A 1 90 ? -9.964 -4.717 2.385 1.00 93.31 90 ALA A O 1
ATOM 658 N N . ARG A 1 91 ? -8.732 -3.299 3.619 1.00 94.88 91 ARG A N 1
ATOM 659 C CA . ARG A 1 91 ? -9.163 -2.069 2.932 1.00 94.88 91 ARG A CA 1
ATOM 660 C C . ARG A 1 91 ? -8.703 -2.038 1.481 1.00 94.88 91 ARG A C 1
ATOM 662 O O . ARG A 1 91 ? -9.525 -1.832 0.592 1.00 94.88 91 ARG A O 1
ATOM 669 N N . ILE A 1 92 ? -7.437 -2.343 1.222 1.00 93.56 92 ILE A N 1
ATOM 670 C CA . ILE A 1 92 ? -6.901 -2.383 -0.145 1.00 93.56 92 ILE A CA 1
ATOM 671 C C . ILE A 1 92 ? -7.507 -3.543 -0.942 1.00 93.56 92 ILE A C 1
ATOM 673 O O . ILE A 1 92 ? -7.861 -3.366 -2.107 1.00 93.56 92 ILE A O 1
ATOM 677 N N . ARG A 1 93 ? -7.768 -4.696 -0.311 1.00 91.62 93 ARG A N 1
ATOM 678 C CA . ARG A 1 93 ? -8.505 -5.798 -0.956 1.00 91.62 93 ARG A CA 1
ATOM 679 C C . ARG A 1 93 ? -9.927 -5.444 -1.369 1.00 91.62 93 ARG A C 1
ATOM 681 O O . ARG A 1 93 ? -10.409 -5.998 -2.351 1.00 91.62 93 ARG A O 1
ATOM 688 N N . LYS A 1 94 ? -10.607 -4.535 -0.663 1.00 90.94 94 LYS A N 1
ATOM 689 C CA . LYS A 1 94 ? -11.929 -4.049 -1.097 1.00 90.94 94 LYS A CA 1
ATOM 690 C C . LYS A 1 94 ? -11.850 -3.269 -2.410 1.00 90.94 94 LYS A C 1
ATOM 692 O O . LYS A 1 94 ? -12.791 -3.341 -3.191 1.00 90.94 94 LYS A O 1
ATOM 697 N N . GLN A 1 95 ? -10.742 -2.568 -2.656 1.00 87.25 95 GLN A N 1
ATOM 698 C CA . GLN A 1 95 ? -10.506 -1.844 -3.909 1.00 87.25 95 GLN A CA 1
ATOM 699 C C . GLN A 1 95 ? -10.014 -2.773 -5.023 1.00 87.25 95 GLN A C 1
ATOM 701 O O . GLN A 1 95 ? -10.392 -2.613 -6.181 1.00 87.25 95 GLN A O 1
ATOM 706 N N . GLN A 1 96 ? -9.189 -3.763 -4.672 1.00 85.44 96 GLN A N 1
ATOM 707 C CA . GLN A 1 96 ? -8.658 -4.741 -5.613 1.00 85.44 96 GLN A CA 1
ATOM 708 C C . GLN A 1 96 ? -8.600 -6.138 -4.989 1.00 85.44 96 GLN A C 1
ATOM 710 O O . GLN A 1 96 ? -7.618 -6.533 -4.358 1.00 85.44 96 GLN A O 1
ATOM 715 N N . LEU A 1 97 ? -9.663 -6.913 -5.217 1.00 77.31 97 LEU A N 1
ATOM 716 C CA . LEU A 1 97 ? -9.855 -8.260 -4.664 1.00 77.31 97 LEU A CA 1
ATOM 717 C C . LEU A 1 97 ? -8.678 -9.230 -4.920 1.00 77.31 97 LEU A C 1
ATOM 719 O O . LEU A 1 97 ? -8.344 -10.002 -4.019 1.00 77.31 97 LEU A O 1
ATOM 723 N N . PRO A 1 98 ? -8.022 -9.208 -6.102 1.00 81.69 98 PRO A N 1
ATOM 724 C CA . PRO A 1 98 ? -6.881 -10.076 -6.393 1.00 81.69 98 PRO A CA 1
ATOM 725 C C . PRO A 1 98 ? -5.593 -9.756 -5.622 1.00 81.69 98 PRO A C 1
ATOM 727 O O . PRO A 1 98 ? -4.681 -10.579 -5.649 1.00 81.69 98 PRO A O 1
ATOM 730 N N . ALA A 1 99 ? -5.479 -8.601 -4.952 1.00 84.25 99 ALA A N 1
ATOM 731 C CA . ALA A 1 99 ? -4.250 -8.226 -4.258 1.00 84.25 99 ALA A CA 1
ATOM 732 C C . ALA A 1 99 ? -4.009 -9.144 -3.044 1.00 84.25 99 ALA A C 1
ATOM 734 O O . ALA A 1 99 ? -4.731 -9.108 -2.039 1.00 84.25 99 ALA A O 1
ATOM 735 N N . LEU A 1 100 ? -3.001 -10.014 -3.133 1.00 87.75 100 LEU A N 1
ATOM 736 C CA . LEU A 1 100 ? -2.678 -10.970 -2.075 1.00 87.75 100 LEU A CA 1
ATOM 737 C C . LEU A 1 100 ? -1.891 -10.298 -0.952 1.00 87.75 100 LEU A C 1
ATOM 739 O O . LEU A 1 100 ? -0.864 -9.669 -1.194 1.00 87.75 100 LEU A O 1
ATOM 743 N N . TYR A 1 101 ? -2.366 -10.471 0.280 1.00 87.44 101 TYR A N 1
ATOM 744 C CA . TYR A 1 101 ? -1.601 -10.095 1.460 1.00 87.44 101 TYR A CA 1
ATOM 745 C C . TYR A 1 101 ? -0.503 -11.115 1.739 1.00 87.44 101 TYR A C 1
ATOM 747 O O . TYR A 1 101 ? -0.751 -12.322 1.707 1.00 87.44 101 TYR A O 1
ATOM 755 N N . PHE A 1 102 ? 0.683 -10.617 2.062 1.00 86.06 102 PHE A N 1
ATOM 756 C CA . PHE A 1 102 ? 1.748 -11.400 2.661 1.00 86.06 102 PHE A CA 1
ATOM 757 C C . PHE A 1 102 ? 2.334 -10.639 3.846 1.00 86.06 102 PHE A C 1
ATOM 759 O O . PHE A 1 102 ? 2.503 -9.422 3.805 1.00 86.06 102 PHE A O 1
ATOM 766 N N . HIS A 1 103 ? 2.647 -11.375 4.908 1.00 81.25 103 HIS A N 1
ATOM 767 C CA . HIS A 1 103 ? 3.345 -10.798 6.043 1.00 81.25 103 HIS A CA 1
ATOM 768 C C . HIS A 1 103 ? 4.765 -10.418 5.625 1.00 81.25 103 HIS A C 1
ATOM 770 O O . HIS A 1 103 ? 5.511 -11.241 5.084 1.00 81.25 103 HIS A O 1
ATOM 776 N N . TRP A 1 104 ? 5.130 -9.169 5.877 1.00 74.19 104 TRP A N 1
ATOM 777 C CA . TRP A 1 104 ? 6.442 -8.633 5.594 1.00 74.19 104 TRP A CA 1
ATOM 778 C C . TRP A 1 104 ? 7.189 -8.410 6.906 1.00 74.19 104 TRP A C 1
ATOM 780 O O . TRP A 1 104 ? 6.920 -7.475 7.648 1.00 74.19 104 TRP A O 1
ATOM 790 N N . ALA A 1 105 ? 8.126 -9.308 7.207 1.00 61.03 105 ALA A N 1
ATOM 791 C CA . ALA A 1 105 ? 8.898 -9.305 8.451 1.00 61.03 105 ALA A CA 1
ATOM 792 C C . ALA A 1 105 ? 10.112 -8.351 8.414 1.00 61.03 105 ALA A C 1
ATOM 794 O O . ALA A 1 105 ? 11.165 -8.655 8.980 1.00 61.03 105 ALA A O 1
ATOM 795 N N . SER A 1 106 ? 10.040 -7.240 7.677 1.00 57.00 106 SER A N 1
ATOM 796 C CA . SER A 1 106 ? 11.210 -6.393 7.438 1.00 57.00 106 SER A CA 1
ATOM 797 C C . SER A 1 106 ? 11.460 -5.386 8.558 1.00 57.00 106 SER A C 1
ATOM 799 O O . SER A 1 106 ? 11.329 -4.189 8.359 1.00 57.00 106 SER A O 1
ATOM 801 N N . HIS A 1 107 ? 11.940 -5.852 9.709 1.00 53.81 107 HIS A N 1
ATOM 802 C CA . HIS A 1 107 ? 12.521 -4.955 10.721 1.00 53.81 107 HIS A CA 1
ATOM 803 C C . HIS A 1 107 ? 13.900 -4.389 10.311 1.00 53.81 107 HIS A C 1
ATOM 805 O O . HIS A 1 107 ? 14.460 -3.553 11.012 1.00 53.81 107 HIS A O 1
ATOM 811 N N . HIS A 1 108 ? 14.451 -4.834 9.174 1.00 48.56 108 HIS A N 1
ATOM 812 C CA . HIS A 1 108 ? 15.765 -4.445 8.654 1.00 48.56 108 HIS A CA 1
ATOM 813 C C . HIS A 1 108 ? 15.772 -4.409 7.117 1.00 48.56 108 HIS A C 1
ATOM 815 O O . HIS A 1 108 ? 16.395 -5.250 6.468 1.00 48.56 108 HIS A O 1
ATOM 821 N N . LEU A 1 109 ? 15.057 -3.464 6.499 1.00 48.16 109 LEU A N 1
ATOM 822 C CA . LEU A 1 109 ? 15.358 -3.115 5.107 1.00 48.16 109 LEU A CA 1
ATOM 823 C C . LEU A 1 109 ? 16.611 -2.246 5.058 1.00 48.16 109 LEU A C 1
ATOM 825 O O . LEU A 1 109 ? 16.526 -1.022 5.122 1.00 48.16 109 LEU A O 1
ATOM 829 N N . ASP A 1 110 ? 17.758 -2.892 4.872 1.00 42.16 110 ASP A N 1
ATOM 830 C CA . ASP A 1 110 ? 18.868 -2.259 4.170 1.00 42.16 110 ASP A CA 1
ATOM 831 C C . ASP A 1 110 ? 18.502 -2.234 2.682 1.00 42.16 110 ASP A C 1
ATOM 833 O O . ASP A 1 110 ? 18.710 -3.191 1.933 1.00 42.16 110 ASP A O 1
ATOM 837 N N . LEU A 1 111 ? 17.868 -1.140 2.264 1.00 41.06 111 LEU A N 1
ATOM 838 C CA . LEU A 1 111 ? 17.769 -0.771 0.856 1.00 41.06 111 LEU A CA 1
ATOM 839 C C . LEU A 1 111 ? 19.162 -0.290 0.422 1.00 41.06 111 LEU A C 1
ATOM 841 O O . LEU A 1 111 ? 19.440 0.906 0.474 1.00 41.06 111 LEU A O 1
ATOM 845 N N . VAL A 1 112 ? 20.051 -1.235 0.097 1.00 36.25 112 VAL A N 1
ATOM 846 C CA . VAL A 1 112 ? 21.366 -0.956 -0.514 1.00 36.25 112 VAL A CA 1
ATOM 847 C C . VAL A 1 112 ? 21.198 -0.626 -1.992 1.00 36.25 112 VAL A C 1
ATOM 849 O O . VAL A 1 112 ? 20.451 -1.367 -2.675 1.00 36.25 112 VAL A O 1
#

InterPro domains:
  IPR025398 ZMYM1-like, RNase-like domain [PF14291] (3-87)

Secondary structure (DSSP, 8-state):
---EEEEEE-PPPBTTBEEEEEEEEEEETTTTEEEEEEEEEEEES---HHHHHHHHHHHHHHTT--GGGEEEEEE-SSHHHH-TTTSHHHHHHHH-TT-EEEE---S-----

Radius of gyration: 13.49 Å; Cα contacts (8 Å, |Δi|>4): 211; chains: 1; bounding box: 33×26×37 Å